Protein AF-A0A9Q8SX46-F1 (afdb_monomer_lite)

Structure (mmCIF, N/CA/C/O backbone):
data_AF-A0A9Q8SX46-F1
#
_entry.id   AF-A0A9Q8SX46-F1
#
loop_
_atom_site.group_PDB
_atom_site.id
_atom_site.type_symbol
_atom_site.label_atom_id
_atom_site.label_alt_id
_atom_site.label_comp_id
_atom_site.label_asym_id
_atom_site.label_entity_id
_atom_site.label_seq_id
_atom_site.pdbx_PDB_ins_code
_atom_site.Cartn_x
_atom_site.Cartn_y
_atom_site.Cartn_z
_atom_site.occupancy
_atom_site.B_iso_or_equiv
_atom_site.auth_seq_id
_atom_site.auth_comp_id
_atom_site.auth_asym_id
_atom_site.auth_atom_id
_atom_site.pdbx_PDB_model_num
ATOM 1 N N . MET A 1 1 ? -0.233 6.413 13.296 1.00 87.25 1 MET A N 1
ATOM 2 C CA . MET A 1 1 ? -0.993 6.143 12.059 1.00 87.25 1 MET A CA 1
ATOM 3 C C . MET A 1 1 ? -0.334 4.950 11.412 1.00 87.25 1 MET A C 1
ATOM 5 O O . MET A 1 1 ? 0.887 4.993 11.318 1.00 87.25 1 MET A O 1
ATOM 9 N N . PRO A 1 2 ? -1.079 3.890 11.076 1.00 95.69 2 PRO A N 1
ATOM 10 C CA . PRO A 1 2 ? -0.497 2.730 10.422 1.00 95.69 2 PRO A CA 1
ATOM 11 C C . PRO A 1 2 ? -0.076 3.077 8.992 1.00 95.69 2 PRO A C 1
ATOM 13 O O . PRO A 1 2 ? -0.758 3.841 8.302 1.00 95.69 2 PRO A O 1
ATOM 16 N N . VAL A 1 3 ? 1.066 2.535 8.573 1.00 96.69 3 VAL A N 1
ATOM 17 C CA . VAL A 1 3 ? 1.656 2.752 7.249 1.00 96.69 3 VAL A CA 1
ATOM 18 C C . VAL A 1 3 ? 2.159 1.418 6.715 1.00 96.69 3 VAL A C 1
ATOM 20 O O . VAL A 1 3 ? 2.753 0.646 7.465 1.00 96.69 3 VAL A O 1
ATOM 23 N N . VAL A 1 4 ? 1.934 1.150 5.430 1.00 95.31 4 VAL A N 1
ATOM 24 C CA . VAL A 1 4 ? 2.434 -0.050 4.745 1.00 95.31 4 VAL A CA 1
ATOM 25 C C . VAL A 1 4 ? 3.133 0.365 3.456 1.00 95.31 4 VAL A C 1
ATOM 27 O O . VAL A 1 4 ? 2.605 1.180 2.702 1.00 95.31 4 VAL A O 1
ATOM 30 N N . ASN A 1 5 ? 4.311 -0.206 3.203 1.00 93.81 5 ASN A N 1
ATOM 31 C CA . ASN A 1 5 ? 5.011 -0.080 1.929 1.00 93.81 5 ASN A CA 1
ATOM 32 C C . ASN A 1 5 ? 4.656 -1.262 1.024 1.00 93.81 5 ASN A C 1
ATOM 34 O O . ASN A 1 5 ? 4.767 -2.410 1.456 1.00 93.81 5 ASN A O 1
ATOM 38 N N . ILE A 1 6 ? 4.270 -0.986 -0.220 1.00 92.06 6 ILE A N 1
ATOM 39 C CA . ILE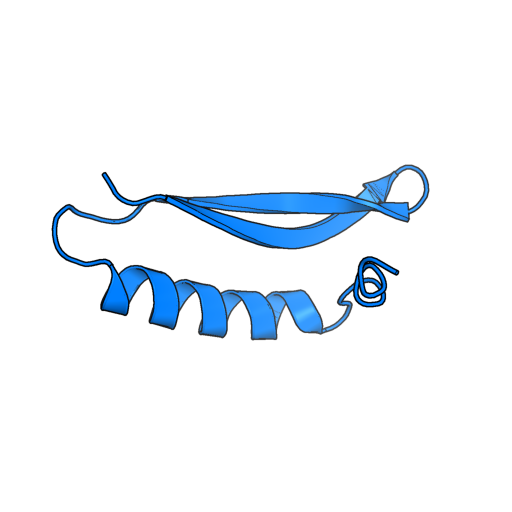 A 1 6 ? 4.048 -2.010 -1.245 1.00 92.06 6 ILE A CA 1
ATOM 40 C C . ILE A 1 6 ? 4.846 -1.687 -2.512 1.00 92.06 6 ILE A C 1
ATOM 42 O O . ILE A 1 6 ? 4.951 -0.516 -2.875 1.00 92.06 6 ILE A O 1
ATOM 46 N N . PRO A 1 7 ? 5.397 -2.690 -3.217 1.00 88.38 7 PRO A N 1
ATOM 47 C CA . PRO A 1 7 ? 5.967 -2.473 -4.543 1.00 88.38 7 PRO A CA 1
ATOM 48 C C . PRO A 1 7 ? 4.860 -2.071 -5.526 1.00 88.38 7 PRO A C 1
ATOM 50 O O . PRO A 1 7 ? 3.767 -2.640 -5.487 1.00 88.38 7 PRO A O 1
ATOM 53 N N . ALA A 1 8 ? 5.137 -1.104 -6.402 1.00 87.69 8 ALA A N 1
ATOM 54 C CA . ALA A 1 8 ? 4.138 -0.591 -7.338 1.00 87.69 8 ALA A CA 1
ATOM 55 C C . ALA A 1 8 ? 4.629 -0.505 -8.790 1.00 87.69 8 ALA A C 1
ATOM 57 O O . ALA A 1 8 ? 3.897 -0.871 -9.706 1.00 87.69 8 ALA A O 1
ATOM 58 N N . PHE A 1 9 ? 5.863 -0.045 -9.014 1.00 84.69 9 PHE A N 1
ATOM 59 C CA . PHE A 1 9 ? 6.384 0.214 -10.360 1.00 84.69 9 PHE A CA 1
ATOM 60 C C . PHE A 1 9 ? 7.864 -0.167 -10.483 1.00 84.69 9 PHE A C 1
ATOM 62 O O . PHE A 1 9 ? 8.556 -0.337 -9.480 1.00 84.69 9 PHE A O 1
ATOM 69 N N . SER A 1 10 ? 8.361 -0.249 -11.718 1.00 85.88 10 SER A N 1
ATOM 70 C CA . SER A 1 10 ? 9.796 -0.274 -12.026 1.00 85.88 10 SER A CA 1
ATOM 71 C C . SER A 1 10 ? 10.216 1.114 -12.507 1.00 85.88 10 SER A C 1
ATOM 73 O O . SER A 1 10 ? 9.658 1.633 -13.472 1.00 85.88 10 SER A O 1
ATOM 75 N N . GLY A 1 11 ? 11.159 1.730 -11.802 1.00 83.88 11 GLY A N 1
ATOM 76 C CA . GLY A 1 11 ? 11.780 2.998 -12.166 1.00 83.88 11 GLY A CA 1
ATOM 77 C C . GLY A 1 11 ? 12.913 2.818 -13.179 1.00 83.88 11 GLY A C 1
ATOM 78 O O . GLY A 1 11 ? 13.058 1.767 -13.803 1.00 83.88 11 GLY A O 1
ATOM 79 N N . ALA A 1 12 ? 13.740 3.854 -13.338 1.00 89.31 12 ALA A N 1
ATOM 80 C CA . ALA A 1 12 ? 14.928 3.782 -14.188 1.00 89.31 12 ALA A CA 1
ATOM 81 C C . ALA A 1 12 ? 15.868 2.644 -13.743 1.00 89.31 12 ALA A C 1
ATOM 83 O O . ALA A 1 12 ? 16.012 2.387 -12.546 1.00 89.31 12 ALA A O 1
ATOM 84 N N . ASN A 1 13 ? 16.524 1.992 -14.709 1.00 88.50 13 ASN A N 1
ATOM 85 C CA . ASN A 1 13 ? 17.430 0.856 -14.483 1.00 88.50 13 ASN A CA 1
ATOM 86 C C . ASN A 1 13 ? 16.773 -0.329 -13.746 1.00 88.50 13 ASN A C 1
ATOM 88 O O . ASN A 1 13 ? 17.408 -0.955 -12.902 1.00 88.50 13 ASN A O 1
ATOM 92 N N . ASP A 1 14 ? 15.491 -0.597 -14.020 1.00 83.88 14 ASP A N 1
ATOM 93 C CA . ASP A 1 14 ? 14.708 -1.679 -13.402 1.00 83.88 14 ASP A CA 1
ATOM 94 C C . ASP A 1 14 ? 14.614 -1.606 -11.864 1.00 83.88 14 ASP A C 1
ATOM 96 O O . ASP A 1 14 ? 14.247 -2.580 -11.201 1.00 83.88 14 ASP A O 1
ATOM 100 N N . MET A 1 15 ? 14.900 -0.441 -11.270 1.00 88.06 15 MET A N 1
ATOM 101 C CA . MET A 1 15 ? 14.861 -0.267 -9.821 1.00 88.06 15 MET A CA 1
ATOM 102 C C . MET A 1 15 ? 13.412 -0.332 -9.307 1.00 88.06 15 MET A C 1
ATOM 104 O O . MET A 1 15 ? 12.557 0.393 -9.821 1.00 88.06 15 MET A O 1
ATOM 108 N N . PRO A 1 16 ? 13.093 -1.153 -8.290 1.00 85.25 16 PRO A N 1
ATOM 109 C CA . PRO A 1 16 ? 11.735 -1.237 -7.766 1.00 85.25 16 PRO A CA 1
ATOM 110 C C . PRO A 1 16 ? 11.341 0.061 -7.051 1.00 85.25 16 PRO A C 1
ATOM 112 O O . PRO A 1 16 ? 12.041 0.543 -6.163 1.00 85.25 16 PRO A O 1
ATOM 115 N N . VAL A 1 17 ? 10.182 0.602 -7.417 1.00 89.12 17 VAL A N 1
ATOM 116 C CA . VAL A 1 17 ? 9.571 1.782 -6.799 1.00 89.12 17 VAL A CA 1
ATOM 117 C C . VAL A 1 17 ? 8.400 1.331 -5.932 1.00 89.12 17 VAL A C 1
ATOM 119 O O . VAL A 1 17 ? 7.436 0.727 -6.416 1.00 89.12 17 VAL A O 1
ATOM 122 N N . GLY A 1 18 ? 8.503 1.623 -4.635 1.00 90.50 18 GLY A N 1
ATOM 123 C CA . GLY A 1 18 ? 7.454 1.373 -3.652 1.00 90.50 18 GLY A CA 1
ATOM 124 C C . GLY A 1 18 ? 6.507 2.558 -3.487 1.00 90.50 18 GLY A C 1
ATOM 125 O O . GLY A 1 18 ? 6.873 3.708 -3.726 1.00 90.50 18 GLY A O 1
ATOM 126 N N . VAL A 1 19 ? 5.287 2.270 -3.048 1.00 93.00 19 VAL A N 1
ATOM 127 C CA . VAL A 1 19 ? 4.284 3.259 -2.651 1.00 93.00 19 VAL A CA 1
ATOM 128 C C . VAL A 1 19 ? 3.931 3.024 -1.187 1.00 93.00 19 VAL A C 1
ATOM 130 O O . VAL A 1 19 ? 3.644 1.901 -0.768 1.00 93.00 19 VAL A O 1
ATOM 133 N N . LEU A 1 20 ? 3.931 4.107 -0.409 1.00 95.56 20 LEU A N 1
ATOM 134 C CA . LEU A 1 20 ? 3.519 4.101 0.990 1.00 95.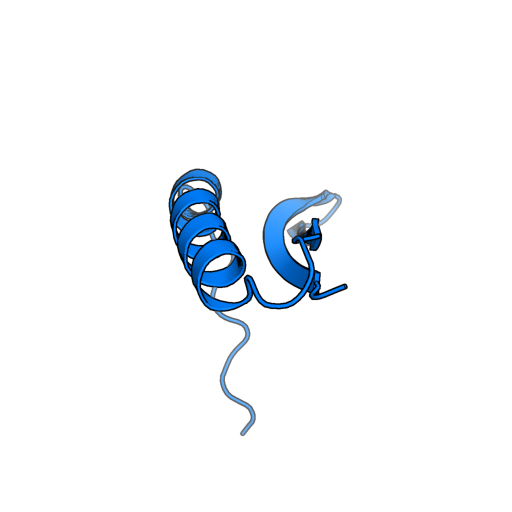56 20 LEU A CA 1
ATOM 135 C C . LEU A 1 20 ? 2.027 4.411 1.090 1.00 95.56 20 LEU A C 1
ATOM 137 O O . LEU A 1 20 ? 1.576 5.477 0.672 1.00 95.56 20 LEU A O 1
ATOM 141 N N . LEU A 1 21 ? 1.266 3.499 1.686 1.00 96.31 21 LEU A N 1
ATOM 142 C CA . LEU A 1 21 ? -0.126 3.732 2.048 1.00 96.31 21 LEU A CA 1
ATOM 143 C C . LEU A 1 21 ? -0.216 4.115 3.519 1.00 96.31 21 LEU A C 1
ATOM 145 O O . LEU A 1 21 ? 0.269 3.384 4.381 1.00 96.31 21 LEU A O 1
ATOM 149 N N . VAL A 1 22 ? -0.900 5.221 3.801 1.00 97.44 22 VAL A N 1
ATOM 150 C CA . VAL A 1 22 ? -1.158 5.701 5.162 1.00 97.44 22 VAL A CA 1
ATOM 151 C C . VAL A 1 22 ? -2.635 5.521 5.486 1.00 97.44 22 VAL A C 1
ATOM 153 O O . VAL A 1 22 ? -3.501 5.976 4.741 1.00 97.44 22 VAL A O 1
ATOM 156 N N . GLY A 1 23 ? -2.920 4.846 6.598 1.00 96.56 23 GLY A N 1
ATOM 157 C CA . GLY A 1 23 ? -4.278 4.561 7.050 1.00 96.56 23 GLY A CA 1
ATOM 158 C C . GLY A 1 23 ? -4.694 5.342 8.304 1.00 96.56 23 GLY A C 1
ATOM 159 O O . GLY A 1 23 ? -3.848 5.855 9.044 1.00 96.56 23 GLY A O 1
ATOM 160 N N . PRO A 1 24 ? -6.006 5.391 8.608 1.00 95.38 24 PRO A N 1
ATOM 161 C CA . PRO A 1 24 ? -6.517 5.907 9.876 1.00 95.38 24 PRO A CA 1
ATOM 162 C C . PRO A 1 24 ? -6.053 5.057 11.069 1.00 95.38 24 PRO A C 1
ATOM 164 O O . PRO A 1 24 ? -5.715 3.883 10.918 1.00 95.38 24 PRO A O 1
ATOM 167 N N . ARG A 1 25 ? -6.075 5.620 12.285 1.00 95.94 25 ARG A N 1
ATOM 168 C CA . ARG A 1 25 ? -5.772 4.854 13.512 1.00 95.94 25 ARG A CA 1
ATOM 169 C C . ARG A 1 25 ?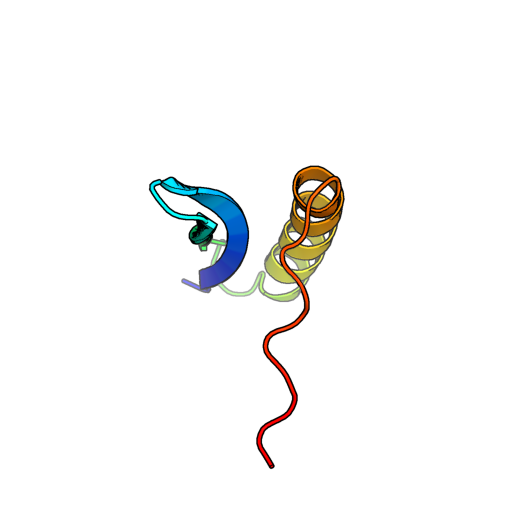 -6.779 3.710 13.709 1.00 95.94 25 ARG A C 1
ATOM 171 O O . ARG A 1 25 ? -7.964 3.900 13.450 1.00 95.94 25 ARG A O 1
ATOM 178 N N . PHE A 1 26 ? -6.293 2.566 14.201 1.00 95.81 26 PHE A N 1
ATOM 179 C CA . PHE A 1 26 ? -7.077 1.358 14.515 1.00 95.81 26 PHE A CA 1
ATOM 180 C C . PHE A 1 26 ? -7.833 0.757 13.318 1.00 95.81 26 PHE A C 1
ATOM 182 O O . PHE A 1 26 ? -8.867 0.112 13.482 1.00 95.81 26 PHE A O 1
ATOM 189 N N . ARG A 1 27 ? -7.338 0.996 12.097 1.00 96.25 27 ARG A N 1
ATOM 190 C CA . ARG A 1 27 ? -7.922 0.497 10.841 1.00 96.25 27 ARG A CA 1
ATOM 191 C C . ARG A 1 27 ? -6.934 -0.329 10.020 1.00 96.25 27 ARG A C 1
ATOM 193 O O . ARG A 1 27 ? -6.970 -0.332 8.794 1.00 96.25 27 ARG A O 1
ATOM 200 N N . ASP A 1 28 ? -6.057 -1.047 10.702 1.00 95.81 28 ASP A N 1
ATOM 201 C CA . ASP A 1 28 ? -4.955 -1.813 10.124 1.00 95.81 28 ASP A CA 1
ATOM 202 C C . ASP A 1 28 ? -5.453 -2.891 9.149 1.00 95.81 28 ASP A C 1
ATOM 204 O O . ASP A 1 28 ? -4.938 -3.011 8.043 1.00 95.81 28 ASP A O 1
ATOM 208 N N . GLN A 1 29 ? -6.537 -3.601 9.483 1.00 96.62 29 GLN A N 1
ATOM 209 C CA . GLN A 1 29 ? -7.150 -4.575 8.569 1.00 96.62 29 GLN A CA 1
ATOM 210 C C . GLN A 1 29 ? -7.685 -3.928 7.283 1.00 96.62 29 GLN A C 1
ATOM 212 O O . GLN A 1 29 ? -7.523 -4.482 6.195 1.00 96.62 29 GLN A O 1
ATOM 217 N N . GLN A 1 30 ? -8.290 -2.738 7.385 1.00 97.00 30 GLN A N 1
ATOM 218 C CA . GLN A 1 30 ? -8.744 -1.987 6.213 1.00 97.00 30 GLN A CA 1
ATOM 219 C C . GLN A 1 30 ? -7.545 -1.557 5.356 1.00 97.00 30 GLN A C 1
ATOM 221 O O . GLN A 1 30 ? -7.593 -1.679 4.131 1.00 97.00 30 GLN A O 1
ATOM 226 N N . LEU A 1 31 ? -6.465 -1.087 5.990 1.00 97.12 31 LEU A N 1
ATOM 227 C CA . LEU A 1 31 ? -5.229 -0.697 5.312 1.00 97.12 31 LEU A CA 1
ATOM 228 C C . LEU A 1 31 ? -4.603 -1.880 4.559 1.00 97.12 31 LEU A C 1
ATOM 230 O O . LEU A 1 31 ? -4.264 -1.732 3.388 1.00 97.12 31 LEU A O 1
ATOM 234 N N . LEU A 1 32 ? -4.527 -3.055 5.190 1.00 96.19 32 LEU A N 1
ATOM 235 C CA . LEU A 1 32 ? -4.007 -4.283 4.579 1.00 96.19 32 LEU A CA 1
ATOM 236 C C . LEU A 1 32 ? -4.899 -4.807 3.444 1.00 96.19 32 LEU A C 1
ATOM 238 O O . LEU A 1 32 ? -4.410 -5.246 2.408 1.00 96.19 32 LEU A O 1
ATOM 242 N N . THR A 1 33 ? -6.221 -4.731 3.600 1.00 96.88 33 THR A N 1
ATOM 243 C CA . THR A 1 33 ? -7.159 -5.132 2.537 1.00 96.88 33 THR A CA 1
ATOM 244 C C . THR A 1 33 ? -7.022 -4.218 1.318 1.00 96.88 33 THR A C 1
ATOM 246 O O . THR A 1 33 ? -6.988 -4.682 0.178 1.00 96.88 33 THR A O 1
ATOM 249 N N . THR A 1 34 ? -6.887 -2.911 1.559 1.00 95.69 34 THR A N 1
ATOM 250 C CA . THR A 1 34 ? -6.679 -1.912 0.503 1.00 95.69 34 THR A CA 1
ATOM 251 C C . THR A 1 34 ? -5.324 -2.105 -0.176 1.00 95.6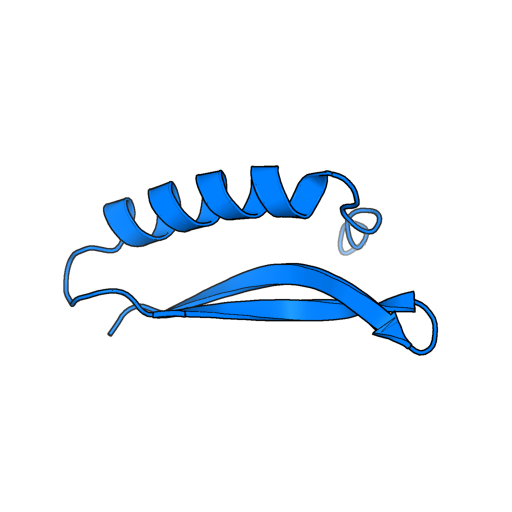9 34 THR A C 1
ATOM 253 O O . THR A 1 34 ? -5.243 -2.055 -1.403 1.00 95.69 34 THR A O 1
ATOM 256 N N . SER A 1 35 ? -4.263 -2.375 0.592 1.00 94.50 35 SER A N 1
ATOM 257 C CA . SER A 1 35 ? -2.931 -2.608 0.032 1.00 94.50 35 SER A CA 1
ATOM 258 C C . SER A 1 35 ? -2.883 -3.869 -0.829 1.00 94.50 35 SER A C 1
ATOM 260 O O . SER A 1 35 ? -2.268 -3.836 -1.890 1.00 94.50 35 SER A O 1
ATOM 262 N N . LEU A 1 36 ? 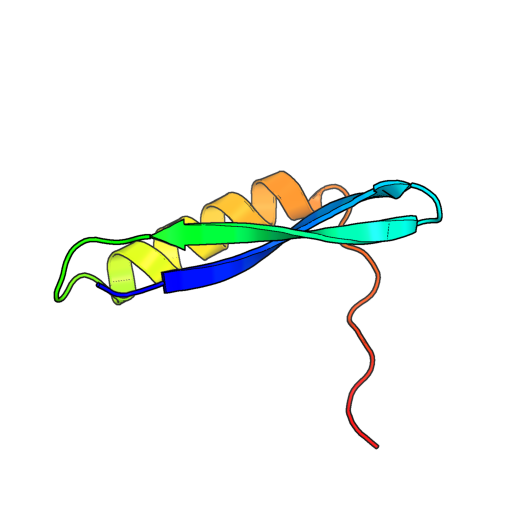-3.594 -4.941 -0.456 1.00 93.25 36 LEU A N 1
ATOM 263 C CA . LEU A 1 36 ? -3.717 -6.147 -1.280 1.00 93.25 36 LEU A CA 1
ATOM 264 C C . LEU A 1 36 ? -4.438 -5.869 -2.606 1.00 93.25 36 LEU A C 1
ATOM 266 O O . LEU A 1 36 ? -4.018 -6.360 -3.654 1.00 93.25 36 LEU A O 1
ATOM 270 N N . ALA A 1 37 ? -5.514 -5.080 -2.575 1.00 94.25 37 ALA A N 1
ATOM 271 C CA . ALA A 1 37 ? -6.229 -4.689 -3.786 1.00 94.25 37 ALA A CA 1
ATOM 272 C C . ALA A 1 37 ? -5.331 -3.869 -4.728 1.00 94.25 37 ALA A C 1
ATOM 274 O O . ALA A 1 37 ? -5.252 -4.175 -5.917 1.00 94.25 37 ALA A O 1
ATOM 275 N N . LEU A 1 38 ? -4.595 -2.889 -4.196 1.00 92.69 38 LEU A N 1
ATOM 276 C CA . LEU A 1 38 ? -3.649 -2.092 -4.979 1.00 92.69 38 LEU A CA 1
ATOM 277 C C . LEU A 1 38 ? -2.472 -2.916 -5.501 1.00 92.69 38 LEU A C 1
ATOM 279 O O . LEU A 1 38 ? -2.107 -2.779 -6.663 1.00 92.69 38 LEU A O 1
ATOM 283 N N . ALA A 1 39 ? -1.924 -3.823 -4.692 1.00 87.88 39 ALA A N 1
ATOM 284 C CA . ALA A 1 39 ? -0.846 -4.710 -5.113 1.00 87.88 39 ALA A CA 1
ATOM 285 C C . ALA A 1 39 ? -1.252 -5.590 -6.306 1.00 87.88 39 ALA A C 1
ATOM 287 O O . ALA A 1 39 ? -0.411 -5.892 -7.143 1.00 87.88 39 ALA A O 1
ATOM 288 N N . ARG A 1 40 ? -2.533 -5.964 -6.443 1.00 88.44 40 ARG A N 1
ATOM 289 C CA . ARG A 1 40 ? -3.039 -6.672 -7.637 1.00 88.44 40 ARG A CA 1
ATOM 290 C C . ARG A 1 40 ? -3.103 -5.774 -8.870 1.00 88.44 40 ARG A C 1
ATOM 292 O O . ARG A 1 40 ? -2.790 -6.236 -9.961 1.00 88.44 40 ARG A O 1
ATOM 299 N N . VAL A 1 41 ? -3.479 -4.507 -8.698 1.00 88.50 41 VAL A N 1
ATOM 300 C CA . VAL A 1 41 ? -3.497 -3.513 -9.786 1.00 88.50 41 VAL A CA 1
ATOM 301 C C . VAL A 1 41 ? -2.075 -3.224 -10.269 1.00 88.50 41 VAL A C 1
ATOM 303 O O . VAL A 1 41 ? -1.820 -3.181 -11.468 1.00 88.50 41 VAL A O 1
ATOM 306 N N . PHE A 1 42 ? -1.134 -3.085 -9.339 1.00 84.38 42 PHE A N 1
ATOM 307 C CA . PHE A 1 42 ? 0.274 -2.840 -9.644 1.00 84.38 42 PHE A CA 1
ATOM 308 C C . PHE A 1 42 ? 1.013 -4.106 -10.116 1.00 84.38 42 PHE A C 1
ATOM 310 O O . PHE A 1 42 ? 1.916 -4.051 -10.949 1.00 84.38 42 PHE A O 1
ATOM 317 N N . GLY A 1 43 ? 0.578 -5.273 -9.642 1.00 66.81 43 GLY A N 1
ATOM 318 C CA . GLY A 1 43 ? 1.139 -6.592 -9.929 1.00 66.81 43 GLY A CA 1
ATOM 319 C C . GLY A 1 43 ? 0.962 -7.090 -11.365 1.00 66.81 43 GLY A C 1
ATOM 320 O O . GLY A 1 43 ? 1.534 -8.125 -11.699 1.00 66.81 43 GLY A O 1
ATOM 321 N N . ALA A 1 44 ? 0.285 -6.339 -12.246 1.00 53.81 44 ALA A N 1
ATOM 322 C CA . ALA A 1 44 ? 0.357 -6.556 -13.696 1.00 53.81 44 ALA A CA 1
ATOM 323 C C . ALA A 1 44 ? 1.806 -6.488 -14.233 1.00 53.81 44 ALA A C 1
ATOM 325 O O . ALA A 1 44 ? 2.082 -6.965 -15.334 1.00 53.81 44 ALA A O 1
ATOM 326 N N . ARG A 1 45 ? 2.753 -5.971 -13.431 1.00 47.84 45 ARG A N 1
ATOM 327 C CA . ARG A 1 45 ? 4.189 -6.222 -13.587 1.00 47.84 45 ARG A CA 1
ATOM 328 C C . ARG A 1 45 ? 4.913 -6.208 -12.234 1.00 47.84 45 ARG A C 1
ATOM 330 O O . ARG A 1 45 ? 5.714 -5.320 -11.967 1.00 47.84 45 ARG A O 1
ATOM 337 N N . ALA A 1 46 ? 4.636 -7.179 -11.362 1.00 47.59 46 ALA A N 1
ATOM 338 C CA . ALA A 1 46 ? 5.454 -7.357 -10.160 1.00 47.59 46 ALA A CA 1
ATOM 339 C C . ALA A 1 46 ? 6.898 -7.745 -10.561 1.00 47.59 46 ALA A C 1
ATOM 341 O O . ALA A 1 46 ? 7.074 -8.724 -11.296 1.00 47.59 46 ALA A O 1
ATOM 342 N N . PRO A 1 47 ? 7.942 -7.024 -10.105 1.00 44.47 47 PRO A N 1
ATOM 343 C CA . PRO A 1 47 ? 9.310 -7.515 -10.197 1.00 44.47 47 PRO A CA 1
ATOM 344 C C . PRO A 1 47 ? 9.395 -8.835 -9.434 1.00 44.47 47 PRO A C 1
ATOM 346 O O . PRO A 1 47 ? 8.758 -8.978 -8.386 1.00 44.47 47 PRO A O 1
ATOM 349 N N . ARG A 1 48 ? 10.155 -9.798 -9.975 1.00 49.94 48 ARG A N 1
ATOM 350 C CA . ARG A 1 48 ? 10.415 -11.092 -9.334 1.00 49.94 48 ARG A CA 1
ATOM 351 C C . ARG A 1 48 ? 10.671 -10.875 -7.846 1.00 49.94 48 ARG A C 1
ATOM 353 O O . ARG A 1 48 ? 11.526 -10.073 -7.479 1.00 49.94 48 ARG A O 1
ATOM 360 N N . GLN A 1 49 ? 9.880 -11.582 -7.048 1.00 52.56 49 GLN A N 1
ATOM 361 C CA . GLN A 1 49 ? 10.019 -11.762 -5.612 1.00 52.56 49 GLN A CA 1
ATOM 362 C C . GLN A 1 49 ? 11.505 -11.716 -5.242 1.00 52.56 49 GLN A C 1
ATOM 364 O O . GLN A 1 49 ? 12.283 -12.524 -5.754 1.00 52.56 49 GLN A O 1
ATOM 369 N N . LEU A 1 50 ? 11.900 -10.715 -4.445 1.00 54.53 50 LEU A N 1
ATOM 370 C CA . LEU A 1 50 ? 13.235 -10.675 -3.860 1.00 54.53 50 LEU A CA 1
ATOM 371 C C . LEU A 1 50 ? 13.384 -11.995 -3.105 1.00 54.53 50 LEU A C 1
ATOM 373 O O . LEU A 1 50 ? 12.611 -12.269 -2.188 1.00 54.53 50 LEU A O 1
ATOM 377 N N . SER A 1 51 ? 14.274 -12.831 -3.630 1.00 48.84 51 SER A N 1
ATOM 378 C CA . SER A 1 51 ? 14.534 -14.202 -3.215 1.00 48.84 51 SER A CA 1
ATOM 379 C C . SER A 1 51 ? 14.647 -14.313 -1.701 1.00 48.84 51 SER A C 1
ATOM 381 O O . SER A 1 51 ? 15.221 -13.423 -1.068 1.00 48.84 51 SER A O 1
ATOM 383 N N . ASP A 1 52 ? 14.106 -15.416 -1.177 1.00 47.12 52 ASP A N 1
ATOM 384 C CA . ASP A 1 52 ? 14.225 -15.851 0.212 1.00 47.12 52 ASP A CA 1
ATOM 385 C C . ASP A 1 52 ? 15.610 -15.529 0.794 1.00 47.12 52 ASP A C 1
ATOM 387 O O . ASP A 1 52 ? 16.622 -15.713 0.105 1.00 47.12 52 ASP A O 1
ATOM 391 N N . PRO A 1 53 ? 15.682 -15.057 2.050 1.00 54.16 53 PRO A N 1
ATOM 392 C CA . PRO A 1 53 ? 16.956 -14.949 2.731 1.00 54.16 53 PRO A CA 1
ATOM 393 C C . PRO A 1 53 ? 17.456 -16.374 3.003 1.00 54.16 53 PRO A C 1
ATOM 395 O O . PRO A 1 53 ? 16.938 -17.059 3.885 1.00 54.16 53 PRO A O 1
ATOM 398 N N . SER A 1 54 ? 18.415 -16.819 2.189 1.00 53.06 54 SER A N 1
ATOM 399 C CA . SER A 1 54 ? 19.300 -17.955 2.475 1.00 53.06 54 SER A CA 1
ATOM 400 C C . SER A 1 54 ? 20.114 -17.723 3.743 1.00 53.06 54 SER A C 1
ATOM 402 O O . SER A 1 54 ? 20.542 -16.563 3.958 1.00 53.06 54 SER A O 1
#

Organism: NCBI:txid145971

Sequence (54 aa):
MPVVNIPAFSGANDMPVGVLLVGPRFRDQQLLTTSLALARVFGARAPRQLSDPS

InterPro domains:
  IPR036928 Amidase signature (AS) superfamily [G3DSA:3.90.1300.10] (1-53)
  IPR036928 Amidas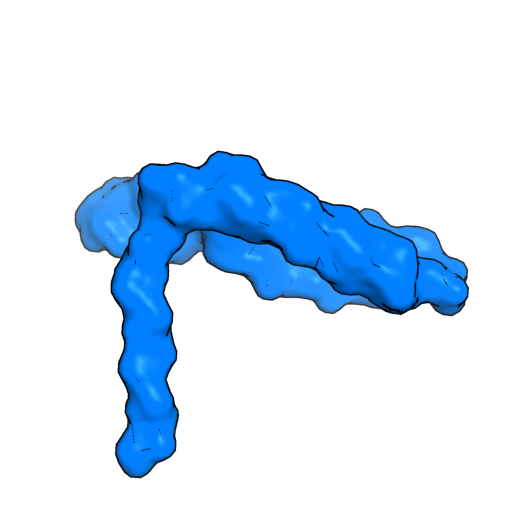e signature (AS) superfamily [SSF75304] (1-48)

Secondary structure (DSSP, 8-state):
--EEEEEEEE-GGG-EEEEEEE--TT-HHHHHHHHHHHHHHHGGG---------

Foldseek 3Di:
DDKDKDFADQDPPRRTDIDIDDDDPPCVVVSVVVRVVRNVVRVVPDDPDPDDDD

pLDDT: mean 83.11, std 17.42, range [44.47, 97.44]

Radius of gyration: 12.65 Å; chains: 1; bounding box: 28×24×29 Å